Protein AF-A0A2M7Y399-F1 (afdb_monomer_lite)

pLDDT: mean 81.65, std 19.09, range [35.59, 97.75]

Secondary structure (DSSP, 8-state):
--------------------------PPPP--TTTTSSHHHHHHH-HHHHHHHHTSTTTSGGG-HHHHHHHHTB-TTS-B-S-SHHHHSTT---SHHHHHSHHHHHHHHHTT----HHHHHHHT-S-SS-HHHHHHEEEE--EEETTEEE--HHHHEEE-TTS-EE-SSTT-EE---------

Sequence (183 aa):
MESMFPIRRLRQAFACLLAFIGFTASAYDPAVPGSFDDPQFCGACHQRIYKEYSQSVMGTDLQNPVVYQFFTATNAKGEKDGMGYQGFFPGHAGDCAQCHVPKLAIKEHQAGREVDLGKAIKDKADFGISCTYCHTVQHVKVVKEGDRYKTGPLNTVTLDESGAIHGPREGVTSPGFEIKVNP

Radius of gyration: 29.66 Å; chains: 1; bounding box: 126×35×47 Å

Structure (mmCIF, N/CA/C/O backbone):
data_AF-A0A2M7Y399-F1
#
_entry.id   AF-A0A2M7Y399-F1
#
loop_
_atom_site.group_PDB
_atom_site.id
_atom_site.type_symbol
_atom_site.label_atom_id
_atom_site.label_alt_id
_atom_site.label_comp_id
_atom_site.label_asym_id
_atom_site.label_entity_id
_atom_site.label_seq_id
_atom_site.pdbx_PDB_ins_code
_atom_site.Cartn_x
_atom_site.Cartn_y
_atom_site.Cartn_z
_atom_site.occupancy
_atom_site.B_iso_or_equiv
_atom_site.auth_seq_id
_atom_site.auth_comp_id
_atom_site.auth_asym_id
_atom_site.auth_atom_id
_atom_site.pdbx_PDB_model_num
ATOM 1 N N . MET A 1 1 ? -103.414 10.488 9.878 1.00 36.69 1 MET A N 1
ATOM 2 C CA . MET A 1 1 ? -102.989 9.089 9.690 1.00 36.69 1 MET A CA 1
ATOM 3 C C . MET A 1 1 ? -101.480 9.102 9.856 1.00 36.69 1 MET A C 1
ATOM 5 O O . MET A 1 1 ? -100.800 9.645 9.001 1.00 36.69 1 MET A O 1
ATOM 9 N N . GLU A 1 2 ? -100.974 8.935 11.082 1.00 40.38 2 GLU A N 1
ATOM 10 C CA . GLU A 1 2 ? -100.665 7.607 11.661 1.00 40.38 2 GLU A CA 1
ATOM 11 C C . GLU A 1 2 ? -99.709 6.857 10.711 1.00 40.38 2 GLU A C 1
ATOM 13 O O . GLU A 1 2 ? -100.042 6.661 9.554 1.00 40.38 2 GLU A O 1
ATOM 18 N N . SER A 1 3 ? -98.492 6.455 11.070 1.00 43.09 3 SER A N 1
ATOM 19 C CA . SER A 1 3 ? -98.064 5.893 12.345 1.00 43.09 3 SER A CA 1
ATOM 20 C C . SER A 1 3 ? -96.553 5.590 12.328 1.00 43.09 3 SER A C 1
ATOM 22 O O . SER A 1 3 ? -96.021 5.192 11.298 1.00 43.09 3 SER A O 1
ATOM 24 N N . MET A 1 4 ? -95.952 5.619 13.523 1.00 43.94 4 MET A N 1
ATOM 25 C CA . MET A 1 4 ? -94.983 4.633 14.045 1.00 43.94 4 MET A CA 1
ATOM 26 C C . MET A 1 4 ? -93.522 4.611 13.543 1.00 43.94 4 MET A C 1
ATOM 28 O O . MET A 1 4 ? -93.183 4.092 12.486 1.00 43.94 4 MET A O 1
ATOM 32 N N . PHE A 1 5 ? -92.637 5.021 14.462 1.00 45.81 5 PHE A N 1
ATOM 33 C CA . PHE A 1 5 ? -91.289 4.466 14.668 1.00 45.81 5 PHE A CA 1
ATOM 34 C C . PHE A 1 5 ? -91.358 2.970 15.048 1.00 45.81 5 PHE A C 1
ATOM 36 O O . PHE A 1 5 ? -92.326 2.554 15.690 1.00 45.81 5 PHE A O 1
ATOM 43 N N . PRO A 1 6 ? -90.306 2.171 14.763 1.00 56.56 6 PRO A N 1
ATOM 44 C CA . PRO A 1 6 ? -89.447 1.773 15.883 1.00 56.56 6 PRO A CA 1
ATOM 45 C C . PRO A 1 6 ? -87.944 1.621 15.567 1.00 56.56 6 PRO A C 1
ATOM 47 O O . PRO A 1 6 ? -87.509 0.947 14.637 1.00 56.56 6 PRO A O 1
ATOM 50 N N . ILE A 1 7 ? -87.169 2.213 16.474 1.00 53.75 7 ILE A N 1
ATOM 51 C CA . ILE A 1 7 ? -85.923 1.756 17.108 1.00 53.75 7 ILE A CA 1
ATOM 52 C C . ILE A 1 7 ? -85.465 0.334 16.712 1.00 53.75 7 ILE A C 1
ATOM 54 O O . ILE A 1 7 ? -86.080 -0.662 17.100 1.00 53.75 7 ILE A O 1
ATOM 58 N N . ARG A 1 8 ? -84.284 0.220 16.085 1.00 51.09 8 ARG A N 1
ATOM 59 C CA . ARG A 1 8 ? -83.476 -1.010 16.104 1.00 51.09 8 ARG A CA 1
ATOM 60 C C . ARG A 1 8 ? -81.971 -0.727 16.203 1.00 51.09 8 ARG A C 1
ATOM 62 O O . ARG A 1 8 ? -81.350 -0.246 15.269 1.00 51.09 8 ARG A O 1
ATOM 69 N N . ARG A 1 9 ? -81.432 -1.225 17.321 1.00 53.84 9 ARG A N 1
ATOM 70 C CA . ARG A 1 9 ? -80.111 -1.857 17.499 1.00 53.84 9 ARG A CA 1
ATOM 71 C C . ARG A 1 9 ? -78.894 -0.961 17.741 1.00 53.84 9 ARG A C 1
ATOM 73 O O . ARG A 1 9 ? -78.020 -0.771 16.911 1.00 53.84 9 ARG A O 1
ATOM 80 N N . LEU A 1 10 ? -78.819 -0.589 19.017 1.00 51.69 10 LEU A N 1
ATOM 81 C CA . LEU A 1 10 ? -77.631 -0.640 19.868 1.00 51.69 10 LEU A CA 1
ATOM 82 C C . LEU A 1 10 ? -76.767 -1.904 19.635 1.00 51.69 10 LEU A C 1
ATOM 84 O O . LEU A 1 10 ? -77.319 -2.993 19.466 1.00 51.69 10 LEU A O 1
ATOM 88 N N . ARG A 1 11 ? -75.450 -1.737 19.841 1.00 48.56 11 ARG A N 1
ATOM 89 C CA . ARG A 1 11 ? -74.355 -2.729 19.974 1.00 48.56 11 ARG A CA 1
ATOM 90 C C . ARG A 1 11 ? -73.534 -3.005 18.713 1.00 48.56 11 ARG A C 1
ATOM 92 O O . ARG A 1 11 ? -73.848 -3.913 17.960 1.00 48.56 11 ARG A O 1
ATOM 99 N N . GLN A 1 12 ? -72.402 -2.310 18.616 1.00 57.72 12 GLN A N 1
ATOM 100 C CA . GLN A 1 12 ? -71.063 -2.881 18.387 1.00 57.72 12 GLN A CA 1
ATOM 101 C C . GLN A 1 12 ? -70.059 -1.740 18.619 1.00 57.72 12 GLN A C 1
ATOM 103 O O . GLN A 1 12 ? -69.999 -0.783 17.864 1.00 57.72 12 GLN A O 1
ATOM 108 N N . ALA A 1 13 ? -69.570 -1.611 19.849 1.00 50.25 13 ALA A N 1
ATOM 109 C CA . ALA A 1 13 ? -68.345 -2.255 20.326 1.00 50.25 13 ALA A CA 1
ATOM 110 C C . ALA A 1 13 ? -67.109 -1.435 19.927 1.00 50.25 13 ALA A C 1
ATOM 112 O O . ALA A 1 13 ? -66.575 -1.550 18.830 1.00 50.25 13 ALA A O 1
ATOM 113 N N . PHE A 1 14 ? -66.687 -0.610 20.888 1.00 50.28 14 PHE A N 1
ATOM 114 C CA . PHE A 1 14 ? -65.305 -0.201 21.103 1.00 50.28 14 PHE A CA 1
ATOM 115 C C . PHE A 1 14 ? -64.352 -1.360 20.781 1.00 50.28 14 PHE A C 1
ATOM 117 O O . PHE A 1 14 ? -64.369 -2.381 21.465 1.00 50.28 14 PHE A O 1
ATOM 124 N N . ALA A 1 15 ? -63.499 -1.178 19.781 1.00 51.69 15 ALA A N 1
ATOM 125 C CA . ALA A 1 15 ? -62.292 -1.968 19.623 1.00 51.69 15 ALA A CA 1
ATOM 126 C C . ALA A 1 15 ? -61.165 -1.018 19.222 1.00 51.69 15 ALA A C 1
ATOM 128 O O . ALA A 1 15 ? -60.983 -0.675 18.056 1.00 51.69 15 ALA A O 1
ATOM 129 N N . CYS A 1 16 ? -60.440 -0.570 20.248 1.00 48.72 16 CYS A N 1
ATOM 130 C CA . CYS A 1 16 ? -59.065 -0.121 20.137 1.00 48.72 16 CYS A CA 1
ATOM 131 C C . CYS A 1 16 ? -58.283 -1.115 19.274 1.00 48.72 16 CYS A C 1
ATOM 133 O O . CYS A 1 16 ? -58.004 -2.222 19.728 1.00 48.72 16 CYS A O 1
ATOM 135 N N . LEU A 1 17 ? -57.865 -0.705 18.083 1.00 49.16 17 LEU A N 1
ATOM 136 C CA . LEU A 1 17 ? -56.645 -1.239 17.499 1.00 49.16 17 LEU A CA 1
ATOM 137 C C . LEU A 1 17 ? -55.671 -0.076 17.356 1.00 49.16 17 LEU A C 1
ATOM 139 O O . LEU A 1 17 ? -55.592 0.604 16.337 1.00 49.16 17 LEU A O 1
ATOM 143 N N . LEU A 1 18 ? -54.948 0.156 18.451 1.00 53.19 18 LEU A N 1
ATOM 144 C CA . LEU A 1 18 ? -53.611 0.720 18.408 1.00 53.19 18 LEU A CA 1
ATOM 145 C C . LEU A 1 18 ? -52.790 -0.195 17.497 1.00 53.19 18 LEU A C 1
ATOM 147 O O . LEU A 1 18 ? -52.238 -1.199 17.944 1.00 53.19 18 LEU A O 1
ATOM 151 N N . ALA A 1 19 ? -52.739 0.130 16.208 1.00 52.47 19 ALA A N 1
ATOM 152 C CA . ALA A 1 19 ? -51.685 -0.348 15.337 1.00 52.47 19 ALA A CA 1
ATOM 153 C C . ALA A 1 19 ? -50.394 0.330 15.811 1.00 52.47 19 ALA A C 1
ATOM 155 O O . ALA A 1 19 ? -49.977 1.363 15.289 1.00 52.47 19 ALA A O 1
ATOM 156 N N . PHE A 1 20 ? -49.796 -0.231 16.865 1.00 53.94 20 PHE A N 1
ATOM 157 C CA . PHE A 1 20 ? -48.375 -0.092 17.120 1.00 53.94 20 PHE A CA 1
ATOM 158 C C . PHE A 1 20 ? -47.695 -0.590 15.849 1.00 53.94 20 PHE A C 1
ATOM 160 O O . PHE A 1 20 ? -47.582 -1.793 15.614 1.00 53.94 20 PHE A O 1
ATOM 167 N N . ILE A 1 21 ? -47.302 0.352 14.994 1.00 58.59 21 ILE A N 1
ATOM 168 C CA . ILE A 1 21 ? -46.264 0.127 14.004 1.00 58.59 21 ILE A CA 1
ATOM 169 C C . ILE A 1 21 ? -45.056 -0.263 14.847 1.00 58.59 21 ILE A C 1
ATOM 171 O O . ILE A 1 21 ? -44.376 0.585 15.424 1.00 58.59 21 ILE A O 1
ATOM 175 N N . GLY A 1 22 ? -44.873 -1.572 15.004 1.00 47.62 22 GLY A N 1
ATOM 176 C CA . GLY A 1 22 ? -43.638 -2.153 15.468 1.00 47.62 22 GLY A CA 1
ATOM 177 C C . GLY A 1 22 ? -42.587 -1.740 14.460 1.00 47.62 22 GLY A C 1
ATOM 178 O O . GLY A 1 22 ? -42.366 -2.425 13.467 1.00 47.62 22 GLY A O 1
ATOM 179 N N . PHE A 1 23 ? -41.965 -0.592 14.710 1.00 52.12 23 PHE A N 1
ATOM 180 C CA . PHE A 1 23 ? -40.614 -0.332 14.267 1.00 52.12 23 PHE A CA 1
ATOM 181 C C . PHE A 1 23 ? -39.792 -1.399 14.982 1.00 52.12 23 PHE A C 1
ATOM 183 O O . PHE A 1 23 ? -39.333 -1.214 16.109 1.00 52.12 23 PHE A O 1
ATOM 190 N N . THR A 1 24 ? -39.721 -2.588 14.386 1.00 55.22 24 THR A N 1
ATOM 191 C CA . THR A 1 24 ? -38.690 -3.546 14.730 1.00 55.22 24 THR A CA 1
ATOM 192 C C . THR A 1 24 ? -37.406 -2.772 14.519 1.00 55.22 24 THR A C 1
ATOM 194 O O . THR A 1 24 ? -37.058 -2.448 13.382 1.00 55.22 24 THR A O 1
ATOM 197 N N . ALA A 1 25 ? -36.767 -2.377 15.619 1.00 50.94 25 ALA A N 1
ATOM 198 C CA . ALA A 1 25 ? -35.372 -2.013 15.601 1.00 50.94 25 ALA A CA 1
ATOM 199 C C . ALA A 1 25 ? -34.681 -3.223 14.976 1.00 50.94 25 ALA A C 1
ATOM 201 O O . ALA A 1 25 ? -34.544 -4.260 15.624 1.00 50.94 25 ALA A O 1
ATOM 202 N N . SER A 1 26 ? -34.406 -3.136 13.671 1.00 49.62 26 SER A N 1
ATOM 203 C CA . SER A 1 26 ? -33.576 -4.106 12.982 1.00 49.62 26 SER A CA 1
ATOM 204 C C . SER A 1 26 ? -32.301 -4.131 13.795 1.00 49.62 26 SER A C 1
ATOM 206 O O . SER A 1 26 ? -31.628 -3.104 13.904 1.00 49.62 26 SER A O 1
ATOM 208 N N . ALA A 1 27 ? -32.065 -5.251 14.477 1.00 46.34 27 ALA A N 1
ATOM 209 C CA . ALA A 1 27 ? -30.837 -5.450 15.209 1.00 46.34 27 ALA A CA 1
ATOM 210 C C . ALA A 1 27 ? -29.708 -5.197 14.211 1.00 46.34 27 ALA A C 1
ATOM 212 O O . ALA A 1 27 ? -29.681 -5.756 13.118 1.00 46.34 27 ALA A O 1
ATOM 213 N N . TYR A 1 28 ? -28.905 -4.210 14.568 1.00 49.62 28 TYR A N 1
ATOM 214 C CA . TYR A 1 28 ? -27.845 -3.628 13.779 1.00 49.62 28 TYR A CA 1
ATOM 215 C C . TYR A 1 28 ? -26.802 -4.697 13.453 1.00 49.62 28 TYR A C 1
ATOM 217 O O . TYR A 1 28 ? -26.268 -5.321 14.372 1.00 49.62 28 TYR A O 1
ATOM 225 N N . ASP A 1 29 ? -26.511 -4.894 12.168 1.00 47.09 29 ASP A N 1
ATOM 226 C CA . ASP A 1 2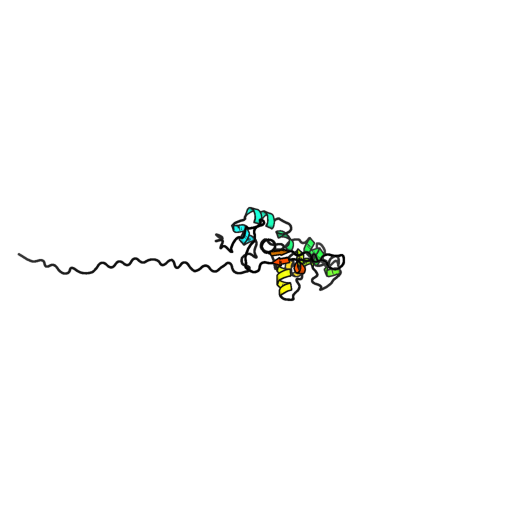9 ? -25.346 -5.675 11.775 1.00 47.09 29 ASP A CA 1
ATOM 227 C C . ASP A 1 29 ? -24.097 -4.815 12.030 1.00 47.09 29 ASP A C 1
ATOM 229 O O . ASP A 1 29 ? -24.029 -3.677 11.554 1.00 47.09 29 ASP A O 1
ATOM 233 N N . PRO A 1 30 ? -23.116 -5.301 12.811 1.00 52.19 30 PRO A N 1
ATOM 234 C CA . PRO A 1 30 ? -21.870 -4.577 13.012 1.00 52.19 30 PRO A CA 1
ATOM 235 C C . PRO A 1 30 ? -21.191 -4.312 11.665 1.00 52.19 30 PRO A C 1
ATOM 237 O O . PRO A 1 30 ? -21.329 -5.095 10.724 1.00 52.19 30 PRO A O 1
ATOM 240 N N . ALA A 1 31 ? -20.431 -3.215 11.590 1.00 54.72 31 ALA A N 1
ATOM 241 C CA . ALA A 1 31 ? -19.586 -2.917 10.440 1.00 54.72 31 ALA A CA 1
ATOM 242 C C . ALA A 1 31 ? -18.771 -4.168 10.069 1.00 54.72 31 ALA A C 1
ATOM 244 O O . ALA A 1 31 ? -17.983 -4.671 10.871 1.00 54.72 31 ALA A O 1
ATOM 245 N N . VAL A 1 32 ? -19.025 -4.711 8.879 1.00 58.72 32 VAL A N 1
ATOM 246 C CA . VAL A 1 32 ? -18.375 -5.936 8.410 1.00 58.72 32 VAL A CA 1
ATOM 247 C C . VAL A 1 32 ? -16.884 -5.640 8.221 1.00 58.72 32 VAL A C 1
ATOM 249 O O . VAL A 1 32 ? -16.562 -4.607 7.629 1.00 58.72 32 VAL A O 1
ATOM 252 N N . PRO A 1 33 ? -15.955 -6.505 8.672 1.00 59.69 33 PRO A N 1
ATOM 253 C CA . PRO A 1 33 ? -14.531 -6.328 8.403 1.00 59.69 33 PRO A CA 1
ATOM 254 C C . PRO A 1 33 ? -14.278 -6.006 6.923 1.00 59.69 33 PRO A C 1
ATOM 256 O O . PRO A 1 33 ? -14.724 -6.732 6.036 1.00 59.69 33 PRO A O 1
ATOM 259 N N . GLY A 1 34 ? -13.597 -4.889 6.661 1.00 64.00 34 GLY A N 1
ATOM 260 C CA . GLY A 1 34 ? -13.364 -4.373 5.305 1.00 64.00 34 GLY A CA 1
ATOM 261 C C . GLY A 1 34 ? -14.291 -3.234 4.863 1.00 64.00 34 GLY A C 1
ATOM 262 O O . GLY A 1 34 ? -14.001 -2.568 3.873 1.00 64.00 34 GLY A O 1
ATOM 263 N N . SER A 1 35 ? -15.355 -2.919 5.609 1.00 70.44 35 SER A N 1
ATOM 264 C CA . SER A 1 35 ? -16.266 -1.799 5.299 1.00 70.44 35 SER A CA 1
ATOM 265 C C . SER A 1 35 ? -15.589 -0.422 5.285 1.00 70.44 35 SER A C 1
ATOM 267 O O . SER A 1 35 ? -16.146 0.534 4.757 1.00 70.44 35 SER A O 1
ATOM 269 N N . PHE A 1 36 ? -14.392 -0.321 5.864 1.00 84.38 36 PHE A N 1
ATOM 270 C CA . PHE A 1 36 ? -13.596 0.902 5.945 1.00 84.38 36 PHE A CA 1
ATOM 271 C C . PHE A 1 36 ? -12.395 0.907 4.998 1.00 84.38 36 PHE A C 1
ATOM 273 O O . PHE A 1 36 ? -11.540 1.773 5.154 1.00 84.38 36 PHE A O 1
ATOM 280 N N . ASP A 1 37 ? -12.271 -0.063 4.084 1.00 86.31 37 ASP A N 1
ATOM 281 C CA . ASP A 1 37 ? -11.109 -0.170 3.187 1.00 86.31 37 ASP A CA 1
ATOM 282 C C . ASP A 1 37 ? -11.029 1.009 2.221 1.00 86.31 37 ASP A C 1
ATOM 284 O O . ASP A 1 37 ? -9.936 1.512 1.973 1.00 86.31 37 ASP A O 1
ATOM 288 N N . ASP A 1 38 ? -12.183 1.482 1.743 1.00 91.88 38 ASP A N 1
ATOM 289 C CA . ASP A 1 38 ? -12.283 2.693 0.935 1.00 91.88 38 ASP A CA 1
ATOM 290 C C . ASP A 1 38 ? -12.210 3.950 1.829 1.00 91.88 38 ASP A C 1
ATOM 292 O O . ASP A 1 38 ? -13.124 4.204 2.628 1.00 91.88 38 ASP A O 1
ATOM 296 N N . PRO A 1 39 ? -11.173 4.795 1.680 1.00 93.56 39 PRO A N 1
ATOM 297 C CA . PRO A 1 39 ? -11.039 6.041 2.430 1.00 93.56 39 PRO A CA 1
ATOM 298 C C . PRO A 1 39 ? -12.202 7.023 2.220 1.00 93.56 39 PRO A C 1
ATOM 300 O O . PRO A 1 39 ? -12.423 7.896 3.067 1.00 93.56 39 PRO A O 1
ATOM 303 N N . GLN A 1 40 ? -12.966 6.904 1.127 1.00 92.50 40 GLN A N 1
ATOM 304 C CA . GLN A 1 40 ? -14.159 7.716 0.883 1.00 92.50 40 GLN A CA 1
ATOM 305 C C . GLN A 1 40 ? -15.219 7.509 1.972 1.00 92.50 40 GLN A C 1
ATOM 307 O O . GLN A 1 40 ? -15.909 8.466 2.332 1.00 92.50 40 GLN A O 1
ATOM 312 N N . PHE A 1 41 ? -15.298 6.311 2.564 1.00 90.88 41 PHE A N 1
ATOM 313 C CA . PHE A 1 41 ? -16.183 6.053 3.702 1.00 90.88 41 PHE A CA 1
ATOM 314 C C . PHE A 1 41 ? -15.835 6.967 4.884 1.00 90.88 41 PHE A C 1
ATOM 316 O O . PHE A 1 41 ? -16.703 7.625 5.457 1.00 90.88 41 PHE A O 1
ATOM 323 N N . CYS A 1 42 ? -14.543 7.092 5.204 1.00 89.81 42 CYS A N 1
ATOM 324 C CA . CYS A 1 42 ? -14.062 8.026 6.222 1.00 89.81 42 CYS A CA 1
ATOM 325 C C . CYS A 1 42 ? -14.345 9.482 5.819 1.00 89.81 42 CYS A C 1
ATOM 327 O O . CYS A 1 42 ? -14.698 10.306 6.666 1.00 89.81 42 CYS A O 1
ATOM 329 N N . GLY A 1 43 ? -14.222 9.798 4.527 1.00 91.12 43 GLY A N 1
ATOM 330 C CA . GLY A 1 43 ? -14.461 11.125 3.961 1.00 91.12 43 GLY A CA 1
ATOM 331 C C . GLY A 1 43 ? -15.887 11.649 4.116 1.00 91.12 43 GLY A C 1
ATOM 332 O O . GLY A 1 43 ? -16.058 12.867 4.173 1.00 91.12 43 GLY A O 1
ATOM 333 N N . ALA A 1 44 ? -16.886 10.778 4.274 1.00 89.50 44 ALA A N 1
ATOM 334 C CA . ALA A 1 44 ? -18.270 11.190 4.512 1.00 89.50 44 ALA A CA 1
ATOM 335 C C . ALA A 1 44 ? -18.412 12.057 5.782 1.00 89.50 44 ALA A C 1
ATOM 337 O O . ALA A 1 44 ? -19.113 13.072 5.762 1.00 89.50 44 ALA A O 1
ATOM 338 N N . CYS A 1 45 ? -17.682 11.713 6.850 1.00 87.31 45 CYS A N 1
ATOM 339 C CA . CYS A 1 45 ? -17.663 12.470 8.109 1.00 87.31 45 CYS A CA 1
ATOM 340 C C . CYS A 1 45 ? -16.378 13.295 8.307 1.00 87.31 45 CYS A C 1
ATOM 342 O O . CYS A 1 45 ? -16.414 14.369 8.906 1.00 87.31 45 CYS A O 1
ATOM 344 N N . HIS A 1 46 ? -15.237 12.837 7.789 1.00 90.69 46 HIS A N 1
ATOM 345 C CA . HIS A 1 46 ? -13.921 13.461 7.971 1.00 90.69 46 HIS A CA 1
ATOM 346 C C . HIS A 1 46 ? -13.425 14.154 6.698 1.00 90.69 46 HIS A C 1
ATOM 348 O O . HIS A 1 46 ? -12.282 13.980 6.277 1.00 90.69 46 HIS A O 1
ATOM 354 N N . GLN A 1 47 ? -14.280 14.981 6.097 1.00 94.12 47 GLN A N 1
ATOM 355 C CA . GLN A 1 47 ? -14.072 15.590 4.776 1.00 94.12 47 GLN A CA 1
ATOM 356 C C . GLN A 1 47 ? -12.721 16.301 4.623 1.00 94.12 47 GLN A C 1
ATOM 358 O O . GLN A 1 47 ? -12.046 16.138 3.609 1.00 94.12 47 GLN A O 1
ATOM 363 N N . ARG A 1 48 ? -12.296 17.072 5.637 1.00 95.62 48 ARG A N 1
ATOM 364 C CA . ARG A 1 48 ? -11.010 17.786 5.589 1.00 95.62 48 ARG A CA 1
ATOM 365 C C . ARG A 1 48 ? -9.824 16.819 5.543 1.00 95.62 48 ARG A C 1
ATOM 367 O O . ARG A 1 48 ? -8.966 16.968 4.683 1.00 95.62 48 ARG A O 1
ATOM 374 N N . ILE A 1 49 ? -9.812 15.826 6.435 1.00 95.00 49 ILE A N 1
ATOM 375 C CA . ILE A 1 49 ? -8.731 14.833 6.533 1.00 95.00 49 ILE A CA 1
ATOM 376 C C . ILE A 1 49 ? -8.684 13.987 5.262 1.00 95.00 49 ILE A C 1
ATOM 378 O O . ILE A 1 49 ? -7.615 13.793 4.696 1.00 95.00 49 ILE A O 1
ATOM 382 N N . TYR A 1 50 ? -9.840 13.535 4.771 1.00 95.88 50 TYR A N 1
ATOM 383 C CA . TYR A 1 50 ? -9.917 12.787 3.520 1.00 95.88 50 TYR A CA 1
ATOM 384 C C . TYR A 1 50 ? -9.393 13.603 2.337 1.00 95.88 50 TYR A C 1
ATOM 386 O O . TYR A 1 50 ? -8.607 13.090 1.546 1.00 95.88 50 TYR A O 1
ATOM 394 N N . LYS A 1 51 ? -9.752 14.890 2.244 1.00 96.75 51 LYS A N 1
ATOM 395 C CA . LYS A 1 51 ? -9.223 15.779 1.205 1.00 96.75 51 LYS A CA 1
ATOM 396 C C . LYS A 1 51 ? -7.696 15.872 1.273 1.00 96.75 51 LYS A C 1
ATOM 398 O O . LYS A 1 51 ? -7.045 15.672 0.254 1.00 96.75 51 LYS A O 1
ATOM 403 N N . GLU A 1 52 ? -7.134 16.121 2.455 1.00 97.44 52 GLU A N 1
ATOM 404 C CA . GLU A 1 52 ? -5.680 16.176 2.671 1.00 97.44 52 GLU A CA 1
ATOM 405 C C . GLU A 1 52 ? -4.999 14.851 2.282 1.00 97.44 52 GLU A C 1
ATOM 407 O O . GLU A 1 52 ? -4.030 14.851 1.525 1.00 97.44 52 GLU A O 1
ATOM 412 N N . TYR A 1 53 ? -5.545 13.715 2.723 1.00 96.75 53 TYR A N 1
ATOM 413 C CA . TYR A 1 53 ? -5.058 12.382 2.369 1.00 96.75 53 TYR A CA 1
ATOM 414 C C . TYR A 1 53 ? -5.104 12.128 0.854 1.00 96.75 53 TYR A C 1
ATOM 416 O O . TYR A 1 53 ? -4.086 11.744 0.277 1.00 96.75 53 TYR A O 1
ATOM 424 N N . SER A 1 54 ? -6.237 12.404 0.200 1.00 96.50 54 SER A N 1
ATOM 425 C CA . SER A 1 54 ? -6.454 12.158 -1.237 1.00 96.50 54 SER A CA 1
ATOM 426 C C . SER A 1 54 ? -5.522 12.964 -2.149 1.00 96.50 54 SER A C 1
ATOM 428 O O . SER A 1 54 ? -5.350 12.626 -3.315 1.00 96.50 54 SER A O 1
ATOM 430 N N . GLN A 1 55 ? -4.918 14.030 -1.619 1.00 96.50 55 GLN A N 1
ATOM 431 C CA . GLN A 1 55 ? -3.956 14.887 -2.315 1.00 96.50 55 GLN A CA 1
ATOM 432 C C . GLN A 1 55 ? -2.506 14.629 -1.875 1.00 96.50 55 GLN A C 1
ATOM 434 O O . GLN A 1 55 ? -1.577 15.214 -2.429 1.00 96.50 55 GLN A O 1
ATOM 439 N N . SER A 1 56 ? -2.300 13.779 -0.867 1.00 96.69 56 SER A N 1
ATOM 440 C CA . SER A 1 56 ? -0.982 13.442 -0.332 1.00 96.69 56 SER A CA 1
ATOM 441 C C . SER A 1 56 ? -0.310 12.328 -1.132 1.00 96.69 56 SER A C 1
ATOM 443 O O . SER A 1 56 ? -0.961 11.580 -1.862 1.00 96.69 56 SER A O 1
ATOM 445 N N . VAL A 1 57 ? 0.995 12.145 -0.918 1.00 95.62 57 VAL A N 1
ATOM 446 C CA . VAL A 1 57 ? 1.744 11.007 -1.479 1.00 95.62 57 VAL A CA 1
ATOM 447 C C . VAL A 1 57 ? 1.207 9.652 -1.009 1.00 95.62 57 VAL A C 1
ATOM 449 O O . VAL A 1 57 ? 1.301 8.687 -1.749 1.00 95.62 57 VAL A O 1
ATOM 452 N N . MET A 1 58 ? 0.597 9.579 0.180 1.00 94.94 58 MET A N 1
ATOM 453 C CA . MET A 1 58 ? 0.030 8.339 0.726 1.00 94.94 58 MET A CA 1
ATOM 454 C C . MET A 1 58 ? -1.228 7.899 -0.025 1.00 94.94 58 MET A C 1
ATOM 456 O O . MET A 1 58 ? -1.390 6.717 -0.318 1.00 94.94 58 MET A O 1
ATOM 460 N N . GLY A 1 59 ? -2.113 8.852 -0.334 1.00 94.31 59 GLY A N 1
ATOM 461 C CA . GLY A 1 59 ? -3.371 8.587 -1.037 1.00 94.31 59 GLY A CA 1
ATOM 462 C C . GLY A 1 59 ? -3.242 8.547 -2.556 1.00 94.31 59 GLY A C 1
ATOM 463 O O . GLY A 1 59 ? -4.120 8.005 -3.217 1.00 94.31 59 GLY A O 1
ATOM 464 N N . THR A 1 60 ? -2.152 9.092 -3.104 1.00 94.06 60 THR A N 1
ATOM 465 C CA . THR A 1 60 ? -1.882 9.109 -4.553 1.00 94.06 60 THR A CA 1
ATOM 466 C C . THR A 1 60 ? -0.841 8.084 -5.002 1.00 94.06 60 THR A C 1
ATOM 468 O O . THR A 1 60 ? -0.440 8.065 -6.167 1.00 94.06 60 THR A O 1
ATOM 471 N N . ASP A 1 61 ? -0.385 7.228 -4.087 1.00 91.19 61 ASP A N 1
ATOM 472 C CA . ASP A 1 61 ? 0.751 6.337 -4.305 1.00 91.19 61 ASP A CA 1
ATOM 473 C C . ASP A 1 61 ? 0.547 5.397 -5.505 1.00 91.19 61 ASP A C 1
ATOM 475 O O . ASP A 1 61 ? 1.385 5.312 -6.404 1.00 91.19 61 ASP A O 1
ATOM 479 N N . LEU A 1 62 ? -0.641 4.794 -5.596 1.00 93.12 62 LEU A N 1
ATOM 480 C CA . LEU A 1 62 ? -1.019 3.910 -6.701 1.00 93.12 62 LEU A CA 1
ATOM 481 C C . LEU A 1 62 ? -1.313 4.638 -8.017 1.00 93.12 62 LEU A C 1
ATOM 483 O O . LEU A 1 62 ? -1.568 3.999 -9.035 1.00 93.12 62 LEU A O 1
ATOM 487 N N . GLN A 1 63 ? -1.298 5.967 -8.027 1.00 93.62 63 GLN A N 1
ATOM 488 C CA . GLN A 1 63 ? -1.419 6.776 -9.239 1.00 93.62 63 GLN A CA 1
ATOM 489 C C . GLN A 1 63 ? -0.094 7.445 -9.608 1.00 93.62 63 GLN A C 1
ATOM 491 O O . GLN A 1 63 ? -0.045 8.182 -10.593 1.00 93.62 63 GLN A O 1
ATOM 496 N N . ASN A 1 64 ? 0.984 7.188 -8.859 1.00 92.69 64 ASN A N 1
ATOM 497 C CA . ASN A 1 64 ? 2.280 7.788 -9.112 1.00 92.69 64 ASN A CA 1
ATOM 498 C C . ASN A 1 64 ? 3.030 7.031 -10.230 1.00 92.69 64 ASN A C 1
ATOM 500 O O . ASN A 1 64 ? 3.538 5.926 -10.001 1.00 92.69 64 ASN A O 1
ATOM 504 N N . PRO A 1 65 ? 3.173 7.616 -11.437 1.00 93.62 65 PRO A N 1
ATOM 505 C CA . PRO A 1 65 ? 3.844 6.944 -12.546 1.00 93.62 65 PRO A CA 1
ATOM 506 C C . PRO A 1 65 ? 5.328 6.696 -12.263 1.00 93.62 65 PRO A C 1
ATOM 508 O O . PRO A 1 65 ? 5.891 5.754 -12.809 1.00 93.62 65 PRO A O 1
ATOM 511 N N . VAL A 1 66 ? 5.959 7.496 -11.398 1.00 94.50 66 VAL A N 1
ATOM 512 C CA . VAL A 1 66 ? 7.365 7.315 -11.023 1.00 94.50 66 VAL A CA 1
ATOM 513 C C . VAL A 1 66 ? 7.530 6.030 -10.216 1.00 94.50 66 VAL A C 1
ATOM 515 O O . VAL A 1 66 ? 8.400 5.228 -10.535 1.00 94.50 66 VAL A O 1
ATOM 518 N N . VAL A 1 67 ? 6.657 5.769 -9.237 1.00 95.06 67 VAL A N 1
ATOM 519 C CA . VAL A 1 67 ? 6.689 4.515 -8.459 1.00 95.06 67 VAL A CA 1
ATOM 520 C C . VAL A 1 67 ? 6.518 3.312 -9.386 1.00 95.06 67 VAL A C 1
ATOM 522 O O . VAL A 1 67 ? 7.300 2.362 -9.323 1.00 95.06 67 VAL A O 1
ATOM 525 N N . TYR A 1 68 ? 5.555 3.380 -10.310 1.00 95.81 68 TYR A N 1
ATOM 526 C CA . TYR A 1 68 ? 5.346 2.321 -11.295 1.00 95.81 68 TYR A CA 1
ATOM 527 C C . TYR A 1 68 ? 6.576 2.094 -12.186 1.00 95.81 68 TYR A C 1
ATOM 529 O O . TYR A 1 68 ? 6.970 0.948 -12.399 1.00 95.81 68 TYR A O 1
ATOM 537 N N . GLN A 1 69 ? 7.201 3.163 -12.685 1.00 96.25 69 GLN A N 1
ATOM 538 C CA . GLN A 1 69 ? 8.403 3.095 -13.522 1.00 96.25 69 GLN A CA 1
ATOM 539 C C . GLN A 1 69 ? 9.574 2.454 -12.777 1.00 96.25 69 GLN A C 1
ATOM 541 O O . GLN A 1 69 ? 10.158 1.488 -13.268 1.00 96.25 69 GLN A O 1
ATOM 546 N N . PHE A 1 70 ? 9.856 2.928 -11.561 1.00 96.62 70 PHE A N 1
ATOM 547 C CA . PHE A 1 70 ? 10.929 2.395 -10.723 1.00 96.62 70 PHE A CA 1
ATOM 548 C C . PHE A 1 70 ? 10.695 0.939 -10.331 1.00 96.62 70 PHE A C 1
ATOM 550 O O . PHE A 1 70 ? 11.654 0.174 -10.278 1.00 96.62 70 PHE A O 1
ATOM 557 N N . PHE A 1 71 ? 9.453 0.522 -10.078 1.00 97.50 71 PHE A N 1
ATOM 558 C CA . PHE A 1 71 ? 9.168 -0.885 -9.809 1.00 97.50 71 PHE A CA 1
ATOM 559 C C . PHE A 1 71 ? 9.303 -1.725 -11.083 1.00 97.50 71 PHE A C 1
ATOM 561 O O . PHE A 1 71 ? 10.073 -2.680 -11.124 1.00 97.50 71 PHE A O 1
ATOM 568 N N . THR A 1 72 ? 8.587 -1.358 -12.147 1.00 97.06 72 THR A N 1
ATOM 569 C CA . THR A 1 72 ? 8.462 -2.181 -13.358 1.00 97.06 72 THR A CA 1
ATOM 570 C C . THR A 1 72 ? 9.636 -2.069 -14.330 1.00 97.06 72 THR A C 1
ATOM 572 O O . THR A 1 72 ? 9.638 -2.797 -15.327 1.00 97.06 72 THR A O 1
ATOM 575 N N . ALA A 1 73 ? 10.632 -1.224 -14.048 1.00 97.31 73 ALA A N 1
ATOM 576 C CA . ALA A 1 73 ? 11.768 -0.941 -14.928 1.00 97.31 73 ALA A CA 1
ATOM 577 C C . ALA A 1 73 ? 11.319 -0.490 -16.326 1.00 97.31 73 ALA A C 1
ATOM 579 O O . ALA A 1 73 ? 11.673 -1.091 -17.349 1.00 97.31 73 ALA A O 1
ATOM 580 N N . THR A 1 74 ? 10.443 0.516 -16.341 1.00 96.69 74 THR A N 1
ATOM 581 C CA . THR A 1 74 ? 9.958 1.162 -17.563 1.00 96.69 74 THR A CA 1
ATOM 582 C C . THR A 1 74 ? 10.287 2.645 -17.561 1.00 96.69 74 THR A C 1
ATOM 584 O O . THR A 1 74 ? 10.210 3.285 -16.517 1.00 96.69 74 THR A O 1
ATOM 587 N N . ASN A 1 75 ? 10.509 3.216 -18.740 1.00 95.06 75 ASN A N 1
ATOM 588 C CA . ASN A 1 75 ? 10.708 4.649 -18.921 1.00 95.06 75 ASN A CA 1
ATOM 589 C C . ASN A 1 75 ? 9.379 5.440 -18.916 1.00 95.06 75 ASN A C 1
ATOM 591 O O . ASN A 1 75 ? 8.283 4.885 -18.801 1.00 95.06 75 ASN A O 1
ATOM 595 N N . ALA A 1 76 ? 9.463 6.760 -19.123 1.00 93.62 76 ALA A N 1
ATOM 596 C CA . ALA A 1 76 ? 8.302 7.657 -19.191 1.00 93.62 76 ALA A CA 1
ATOM 597 C C . ALA A 1 76 ? 7.297 7.345 -20.320 1.00 93.62 76 ALA A C 1
ATOM 599 O O . ALA A 1 76 ? 6.161 7.813 -20.269 1.00 93.62 76 ALA A O 1
ATOM 600 N N . LYS A 1 77 ? 7.690 6.556 -21.327 1.00 94.44 77 LYS A N 1
ATOM 601 C CA . LYS A 1 77 ? 6.815 6.075 -22.408 1.00 94.44 77 LYS A CA 1
ATOM 602 C C . LYS A 1 77 ? 6.173 4.717 -22.091 1.00 94.44 77 LYS A C 1
ATOM 604 O O . LYS A 1 77 ? 5.383 4.225 -22.890 1.00 94.44 77 LYS A O 1
ATOM 609 N N . GLY A 1 78 ? 6.505 4.109 -20.950 1.00 91.88 78 GLY A N 1
ATOM 610 C CA . GLY A 1 78 ? 6.065 2.764 -20.569 1.00 91.88 78 GLY A CA 1
ATOM 611 C C . GLY A 1 78 ? 6.855 1.635 -21.239 1.00 91.88 78 GLY A C 1
ATOM 612 O O . GLY A 1 78 ? 6.464 0.473 -21.136 1.00 91.88 78 GLY A O 1
ATOM 613 N N . GLU A 1 79 ? 7.959 1.946 -21.918 1.00 95.56 79 GLU A N 1
ATOM 614 C CA . GLU A 1 79 ? 8.831 0.952 -22.550 1.00 95.56 79 GLU A CA 1
ATOM 615 C C . GLU A 1 79 ? 9.828 0.419 -21.520 1.00 95.56 79 GLU A C 1
ATOM 617 O O . GLU A 1 79 ? 10.309 1.176 -20.678 1.00 95.56 79 GLU A O 1
ATOM 622 N N . LYS A 1 80 ? 10.174 -0.869 -21.590 1.00 95.06 80 LYS A N 1
ATOM 623 C CA . LYS A 1 80 ? 11.206 -1.448 -20.721 1.00 95.06 80 LYS A CA 1
ATOM 624 C C . LYS A 1 80 ? 12.557 -0.803 -21.022 1.00 95.06 80 LYS A C 1
ATOM 626 O O . LYS A 1 80 ? 13.022 -0.866 -22.156 1.00 95.06 80 LYS A O 1
ATOM 631 N N . ASP A 1 81 ? 13.190 -0.234 -20.006 1.00 94.12 81 ASP A N 1
ATOM 632 C CA . ASP A 1 81 ? 14.539 0.340 -20.092 1.00 94.12 81 ASP A CA 1
ATOM 633 C C . ASP A 1 81 ? 15.546 -0.384 -19.184 1.00 94.12 81 ASP A C 1
ATOM 635 O O . ASP A 1 81 ? 16.738 -0.091 -19.220 1.00 94.12 81 ASP A O 1
ATOM 639 N N . GLY A 1 82 ? 15.072 -1.349 -18.386 1.00 90.88 82 GLY A N 1
ATOM 640 C CA . GLY A 1 82 ? 15.888 -2.097 -17.430 1.00 90.88 82 GLY A CA 1
ATOM 641 C C . GLY A 1 82 ? 16.257 -1.297 -16.178 1.00 90.88 82 GLY A C 1
ATOM 642 O O . GLY A 1 82 ? 16.861 -1.853 -15.263 1.00 90.88 82 GLY A O 1
ATOM 643 N N . MET A 1 83 ? 15.856 -0.027 -16.092 1.00 91.19 83 MET A N 1
ATOM 644 C CA . MET A 1 83 ? 16.176 0.869 -14.988 1.00 91.19 83 MET A CA 1
ATOM 645 C C . MET A 1 83 ? 15.040 0.841 -13.965 1.00 91.19 83 MET A C 1
ATOM 647 O O . MET A 1 83 ? 14.116 1.646 -13.984 1.00 91.19 83 MET A O 1
ATOM 651 N N . GLY A 1 84 ? 15.101 -0.136 -13.064 1.00 95.12 84 GLY A N 1
ATOM 652 C CA . GLY A 1 84 ? 14.124 -0.316 -11.993 1.00 95.12 84 GLY A CA 1
ATOM 653 C C . GLY A 1 84 ? 14.219 -1.702 -11.367 1.00 95.12 84 GLY A C 1
ATOM 654 O O . GLY A 1 84 ? 14.983 -2.547 -11.832 1.00 95.12 84 GLY A O 1
ATOM 655 N N . TYR A 1 85 ? 13.434 -1.955 -10.324 1.00 97.75 85 TYR A N 1
ATOM 656 C CA . TYR A 1 85 ? 13.498 -3.190 -9.544 1.00 97.75 85 TYR A CA 1
ATOM 657 C C . TYR A 1 85 ? 13.359 -4.442 -10.424 1.00 97.75 85 TYR A C 1
ATOM 659 O O . TYR A 1 85 ? 14.246 -5.289 -10.413 1.00 97.75 85 TYR A O 1
ATOM 667 N N . GLN A 1 86 ? 12.327 -4.515 -11.271 1.00 97.38 86 GLN A N 1
ATOM 668 C CA . GLN A 1 86 ? 12.110 -5.647 -12.185 1.00 97.38 86 GLN A CA 1
ATOM 669 C C . GLN A 1 86 ? 13.198 -5.808 -13.261 1.00 97.38 86 GLN A C 1
ATOM 671 O O . GLN A 1 86 ? 13.297 -6.869 -13.869 1.00 97.38 86 GLN A O 1
ATOM 676 N N . GLY A 1 87 ? 14.000 -4.775 -13.529 1.00 96.81 87 GLY A N 1
ATOM 677 C CA . GLY A 1 87 ? 15.129 -4.861 -14.457 1.00 96.81 87 GLY A CA 1
ATOM 678 C C . GLY A 1 87 ? 16.306 -5.622 -13.849 1.00 96.81 87 GLY A C 1
ATOM 679 O O . GLY A 1 87 ? 16.947 -6.415 -14.533 1.00 96.81 87 GLY A O 1
ATOM 680 N N . PHE A 1 88 ? 16.543 -5.428 -12.548 1.00 96.56 88 PHE A N 1
ATOM 681 C CA . PHE A 1 88 ? 17.585 -6.129 -11.792 1.00 96.56 88 PHE A CA 1
ATOM 682 C C . PHE A 1 88 ? 17.106 -7.466 -11.202 1.00 96.56 88 PHE A C 1
ATOM 684 O O . PHE A 1 88 ? 17.902 -8.392 -11.066 1.00 96.56 88 PHE A O 1
ATOM 691 N N . PHE A 1 89 ? 15.816 -7.575 -10.873 1.00 97.06 89 PHE A N 1
ATOM 692 C CA . PHE A 1 89 ? 15.196 -8.725 -10.205 1.00 97.06 89 PHE A CA 1
ATOM 693 C C . PHE A 1 89 ? 13.919 -9.170 -10.940 1.00 97.06 89 PHE A C 1
ATOM 695 O O . PHE A 1 89 ? 12.811 -9.033 -10.413 1.00 97.06 89 PHE A O 1
ATOM 702 N N . PRO A 1 90 ? 14.039 -9.686 -12.174 1.00 95.69 90 PRO A N 1
ATOM 703 C CA . PRO A 1 90 ? 12.882 -10.012 -13.000 1.00 95.69 90 PRO A CA 1
ATOM 704 C C . PRO A 1 90 ? 12.023 -11.114 -12.370 1.00 95.69 90 PRO A C 1
ATOM 706 O O . PRO A 1 90 ? 12.518 -12.189 -12.040 1.00 95.69 90 PRO A O 1
ATOM 709 N N . GLY A 1 91 ? 10.720 -10.858 -12.243 1.00 94.44 91 GLY A N 1
ATOM 710 C CA . GLY A 1 91 ? 9.733 -11.829 -11.756 1.00 94.44 91 GLY A CA 1
ATOM 711 C C . GLY A 1 91 ? 9.659 -11.978 -10.234 1.00 94.44 91 GLY A C 1
ATOM 712 O O . GLY A 1 91 ? 8.847 -12.762 -9.749 1.00 94.44 91 GLY A O 1
ATOM 713 N N . HIS A 1 92 ? 10.463 -11.232 -9.476 1.00 96.69 92 HIS A N 1
ATOM 714 C CA . HIS A 1 92 ? 10.377 -11.195 -8.016 1.00 96.69 92 HIS A CA 1
ATOM 715 C C . HIS A 1 92 ? 9.399 -10.106 -7.576 1.00 96.69 92 HIS A C 1
ATOM 717 O O . HIS A 1 92 ? 9.433 -9.016 -8.127 1.00 96.69 92 HIS A O 1
ATOM 723 N N . ALA A 1 93 ? 8.541 -10.343 -6.583 1.00 95.81 93 ALA A N 1
ATOM 724 C CA . ALA A 1 93 ? 7.618 -9.303 -6.109 1.00 95.81 93 ALA A CA 1
ATOM 725 C C . ALA A 1 93 ? 8.338 -8.182 -5.332 1.00 95.81 93 ALA A C 1
ATOM 727 O O . ALA A 1 93 ? 7.894 -7.033 -5.329 1.00 95.81 93 ALA A O 1
ATOM 728 N N . GLY A 1 94 ? 9.469 -8.517 -4.703 1.00 94.25 94 GLY A N 1
ATOM 729 C CA . GLY A 1 94 ? 10.213 -7.613 -3.834 1.00 94.25 94 GLY A CA 1
ATOM 730 C C . GLY A 1 94 ? 9.451 -7.248 -2.564 1.00 94.25 94 GLY A C 1
ATOM 731 O O . GLY A 1 94 ? 8.485 -7.900 -2.172 1.00 94.25 94 GLY A O 1
ATOM 732 N N . ASP A 1 95 ? 9.902 -6.192 -1.899 1.00 95.31 95 ASP A N 1
ATOM 733 C CA . ASP A 1 95 ? 9.303 -5.668 -0.670 1.00 95.31 95 ASP A CA 1
ATOM 734 C C . ASP A 1 95 ? 8.613 -4.312 -0.871 1.00 95.31 95 ASP A C 1
ATOM 736 O O . ASP A 1 95 ? 8.057 -3.756 0.074 1.00 95.31 95 ASP A O 1
ATOM 740 N N . CYS A 1 96 ? 8.569 -3.796 -2.103 1.00 96.00 96 CYS A N 1
ATOM 741 C CA . CYS A 1 96 ? 8.021 -2.474 -2.409 1.00 96.00 96 CYS A CA 1
ATOM 742 C C . CYS A 1 96 ? 6.551 -2.358 -1.975 1.00 96.00 96 CYS A C 1
ATOM 744 O O . CYS A 1 96 ? 6.141 -1.369 -1.366 1.00 96.00 96 CYS A O 1
ATOM 746 N N . ALA A 1 97 ? 5.762 -3.410 -2.213 1.00 96.88 97 ALA A N 1
ATOM 747 C CA . ALA A 1 97 ? 4.362 -3.463 -1.809 1.00 96.88 97 ALA A CA 1
ATOM 748 C C . ALA A 1 97 ? 4.163 -3.342 -0.290 1.00 96.88 97 ALA A C 1
ATOM 750 O O . ALA A 1 97 ? 3.128 -2.842 0.142 1.00 96.88 97 ALA A O 1
ATOM 751 N N . GLN A 1 98 ? 5.154 -3.723 0.525 1.00 96.38 98 GLN A N 1
ATOM 752 C CA . GLN A 1 98 ? 5.050 -3.618 1.980 1.00 96.38 98 GLN A CA 1
ATOM 753 C C . GLN A 1 98 ? 4.926 -2.166 2.448 1.00 96.38 98 GLN A C 1
ATOM 755 O O . GLN A 1 98 ? 4.354 -1.938 3.502 1.00 96.38 98 GLN A O 1
ATOM 760 N N . CYS A 1 99 ? 5.425 -1.189 1.688 1.00 95.00 99 CYS A N 1
ATOM 761 C CA . CYS A 1 99 ? 5.318 0.231 2.036 1.00 95.00 99 CYS A CA 1
ATOM 762 C C . CYS A 1 99 ? 4.273 0.970 1.195 1.00 95.00 99 CYS A C 1
ATOM 764 O O . CYS A 1 99 ? 3.662 1.914 1.684 1.00 95.00 99 CYS A O 1
ATOM 766 N N . HIS A 1 100 ? 4.078 0.544 -0.051 1.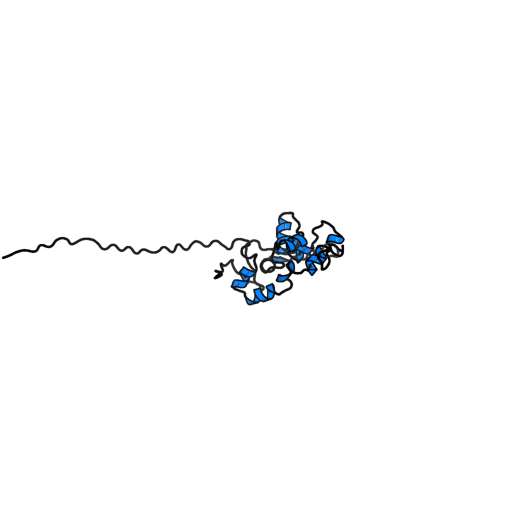00 96.44 100 HIS A N 1
ATOM 767 C CA . HIS A 1 100 ? 3.221 1.221 -1.025 1.00 96.44 100 HIS A CA 1
ATOM 768 C C . HIS A 1 100 ? 1.751 0.761 -0.955 1.00 96.44 100 HIS A C 1
ATOM 770 O O . HIS A 1 100 ? 0.829 1.547 -1.148 1.00 96.44 100 HIS A O 1
ATOM 776 N N . VAL A 1 101 ? 1.510 -0.502 -0.586 1.00 96.31 101 VAL A N 1
ATOM 777 C CA . VAL A 1 101 ? 0.172 -1.075 -0.332 1.00 96.31 101 VAL A CA 1
ATOM 778 C C . VAL A 1 101 ? 0.208 -1.956 0.920 1.00 96.31 101 VAL A C 1
ATOM 780 O O . VAL A 1 101 ? -0.031 -3.165 0.863 1.00 96.31 101 VAL A O 1
ATOM 783 N N . PRO A 1 102 ? 0.577 -1.382 2.079 1.00 96.19 102 PRO A N 1
ATOM 784 C CA . PRO A 1 102 ? 0.973 -2.150 3.256 1.00 96.19 102 PRO A CA 1
ATOM 785 C C . PRO A 1 102 ? -0.135 -3.073 3.770 1.00 96.19 102 PRO A C 1
ATOM 787 O O . PRO A 1 102 ? 0.140 -4.193 4.197 1.00 96.19 102 PRO A O 1
ATOM 790 N N . LYS A 1 103 ? -1.397 -2.636 3.700 1.00 94.50 103 LYS A N 1
ATOM 791 C CA . LYS A 1 103 ? -2.534 -3.448 4.132 1.00 94.50 103 LYS A CA 1
ATOM 792 C C . LYS A 1 103 ? -2.741 -4.657 3.221 1.00 94.50 103 LYS A C 1
ATOM 794 O O . LYS A 1 103 ? -2.850 -5.772 3.735 1.00 94.50 103 LYS A O 1
ATOM 799 N N . LEU A 1 104 ? -2.752 -4.459 1.899 1.00 95.06 104 LEU A N 1
ATOM 800 C CA . LEU A 1 104 ? -2.796 -5.565 0.940 1.00 95.06 104 LEU A CA 1
ATOM 801 C C . LEU A 1 104 ? -1.609 -6.517 1.141 1.00 95.06 104 LEU A C 1
ATOM 803 O O . LEU A 1 104 ? -1.810 -7.726 1.198 1.00 95.06 104 LEU A O 1
ATOM 807 N N . ALA A 1 105 ? -0.395 -5.991 1.321 1.00 96.81 105 ALA A N 1
ATOM 808 C CA . ALA A 1 105 ? 0.801 -6.801 1.548 1.00 96.81 105 ALA A CA 1
ATOM 809 C C . ALA A 1 105 ? 0.697 -7.668 2.812 1.00 96.81 105 ALA A C 1
ATOM 811 O O . ALA A 1 105 ? 1.000 -8.858 2.753 1.00 96.81 105 ALA A O 1
ATOM 812 N N . ILE A 1 106 ? 0.236 -7.107 3.936 1.00 95.31 106 ILE A N 1
ATOM 813 C CA . ILE A 1 106 ? 0.030 -7.858 5.186 1.00 95.31 106 ILE A CA 1
ATOM 814 C C . ILE A 1 106 ? -1.018 -8.958 4.989 1.00 95.31 106 ILE A C 1
ATOM 816 O O . ILE A 1 106 ? -0.754 -10.115 5.320 1.00 95.31 106 ILE A O 1
ATOM 820 N N . LYS A 1 107 ? -2.172 -8.625 4.401 1.00 93.19 107 LYS A N 1
ATOM 821 C CA . LYS A 1 107 ? -3.268 -9.575 4.156 1.00 93.19 107 LYS A CA 1
ATOM 822 C C . LYS A 1 107 ? -2.838 -10.740 3.262 1.00 93.19 107 LYS A C 1
ATOM 824 O O . LYS A 1 107 ? -3.123 -11.899 3.553 1.00 93.19 107 LYS A O 1
ATOM 829 N N . GLU A 1 108 ? -2.155 -10.445 2.161 1.00 95.75 108 GLU A N 1
ATOM 830 C CA . GLU A 1 108 ? -1.690 -11.467 1.222 1.00 95.75 108 GLU A CA 1
ATOM 831 C C . GLU A 1 108 ? -0.577 -12.324 1.839 1.00 95.75 108 GLU A C 1
ATOM 833 O O . GLU A 1 108 ? -0.592 -13.547 1.679 1.00 95.75 108 GLU A O 1
ATOM 838 N N . HIS A 1 109 ? 0.312 -11.723 2.637 1.00 95.50 109 HIS A N 1
ATOM 839 C CA . HIS A 1 109 ? 1.352 -12.446 3.367 1.00 95.50 109 HIS A CA 1
ATOM 840 C C . HIS A 1 109 ? 0.775 -13.441 4.381 1.00 95.50 109 HIS A C 1
ATOM 842 O O . HIS A 1 109 ? 1.226 -14.586 4.434 1.00 95.50 109 HIS A O 1
ATOM 848 N N . GLN A 1 110 ? -0.262 -13.056 5.133 1.00 92.31 110 GLN A N 1
ATOM 849 C CA . GLN A 1 110 ? -0.989 -13.969 6.029 1.00 92.31 110 GLN A CA 1
ATOM 850 C C . GLN A 1 110 ? -1.584 -15.169 5.274 1.00 92.31 110 GLN A C 1
ATOM 852 O O . GLN A 1 110 ? -1.706 -16.259 5.830 1.00 92.31 110 GLN A O 1
ATOM 857 N N . ALA A 1 111 ? -1.911 -14.991 3.993 1.00 94.62 111 ALA A N 1
ATOM 858 C CA . ALA A 1 111 ? -2.397 -16.045 3.113 1.00 94.62 111 ALA A CA 1
ATOM 859 C C . ALA A 1 111 ? -1.278 -16.775 2.336 1.00 94.62 111 ALA A C 1
ATOM 861 O O . ALA A 1 111 ? -1.573 -17.535 1.410 1.00 94.62 111 ALA A O 1
ATOM 862 N N . GLY A 1 112 ? -0.008 -16.550 2.693 1.00 95.88 112 GLY A N 1
ATOM 863 C CA . GLY A 1 112 ? 1.160 -17.192 2.086 1.00 95.88 112 GLY A CA 1
ATOM 864 C C . GLY A 1 112 ? 1.511 -16.683 0.686 1.00 95.88 112 GLY A C 1
ATOM 865 O O . GLY A 1 112 ? 2.151 -17.408 -0.074 1.00 95.88 112 GLY A O 1
ATOM 866 N N . ARG A 1 113 ? 1.071 -15.474 0.318 1.00 96.12 113 ARG A N 1
ATOM 867 C CA . ARG A 1 113 ? 1.296 -14.866 -1.001 1.00 96.12 113 ARG A CA 1
ATOM 868 C C . ARG A 1 113 ? 2.112 -13.581 -0.894 1.00 96.12 113 ARG A C 1
ATOM 870 O O . ARG A 1 113 ? 2.118 -12.907 0.132 1.00 96.12 113 ARG A O 1
ATOM 877 N N . GLU A 1 114 ? 2.794 -13.241 -1.980 1.00 96.00 114 GLU A N 1
ATOM 878 C CA . GLU A 1 114 ? 3.479 -11.958 -2.146 1.00 96.00 114 GLU A CA 1
ATOM 879 C C . GLU A 1 114 ? 2.659 -11.029 -3.045 1.00 96.00 114 GLU A C 1
ATOM 881 O O . GLU A 1 114 ? 1.846 -11.482 -3.855 1.00 96.00 114 GLU A O 1
ATOM 886 N N . VAL A 1 115 ? 2.891 -9.721 -2.923 1.00 97.25 115 VAL A N 1
ATOM 887 C CA . VAL A 1 115 ? 2.203 -8.700 -3.719 1.00 97.25 115 VAL A CA 1
ATOM 888 C C . VAL A 1 115 ? 3.173 -8.089 -4.716 1.00 97.25 115 VAL A C 1
ATOM 890 O O . VAL A 1 115 ? 4.105 -7.385 -4.336 1.00 97.25 115 VAL A O 1
ATOM 893 N N . ASP A 1 116 ? 2.913 -8.310 -6.002 1.00 97.44 116 ASP A N 1
ATOM 894 C CA . ASP A 1 116 ? 3.557 -7.555 -7.074 1.00 97.44 116 ASP A CA 1
ATOM 895 C C . ASP A 1 116 ? 2.980 -6.131 -7.105 1.00 97.44 116 ASP A C 1
ATOM 897 O O . ASP A 1 116 ? 1.798 -5.924 -7.405 1.00 97.44 116 ASP A O 1
ATOM 901 N N . LEU A 1 117 ? 3.815 -5.139 -6.784 1.00 97.44 117 LEU A N 1
ATOM 902 C CA . LEU A 1 117 ? 3.384 -3.742 -6.715 1.00 97.44 117 LEU A CA 1
ATOM 903 C C . LEU A 1 117 ? 2.932 -3.205 -8.083 1.00 97.44 117 LEU A C 1
ATOM 905 O O . LEU A 1 117 ? 1.973 -2.443 -8.162 1.00 97.44 117 LEU A O 1
ATOM 909 N N . GLY A 1 118 ? 3.580 -3.613 -9.172 1.00 96.31 118 GLY A N 1
ATOM 910 C CA . GLY A 1 118 ? 3.235 -3.182 -10.527 1.00 96.31 118 GLY A CA 1
ATOM 911 C C . GLY A 1 118 ? 1.833 -3.636 -10.926 1.00 96.31 118 GLY A C 1
ATOM 912 O O . GLY A 1 118 ? 1.061 -2.853 -11.486 1.00 96.31 118 GLY A O 1
ATOM 913 N N . LYS A 1 119 ? 1.473 -4.874 -10.578 1.00 96.38 119 LYS A N 1
ATOM 914 C CA . LYS A 1 119 ? 0.121 -5.412 -10.729 1.00 96.38 119 LYS A CA 1
ATOM 915 C C . LYS A 1 119 ? -0.866 -4.682 -9.822 1.00 96.38 119 LYS A C 1
ATOM 917 O O . LYS A 1 119 ? -1.913 -4.273 -10.313 1.00 96.38 119 LYS A O 1
ATOM 922 N N . ALA A 1 120 ? -0.529 -4.462 -8.550 1.00 96.38 120 ALA A N 1
ATOM 923 C CA . ALA A 1 120 ? -1.396 -3.738 -7.618 1.00 96.38 120 ALA A CA 1
ATOM 924 C C . ALA A 1 120 ? -1.714 -2.308 -8.098 1.00 96.38 120 ALA A C 1
ATOM 926 O O . ALA A 1 120 ? -2.871 -1.893 -8.049 1.00 96.38 120 ALA A O 1
ATOM 927 N N . ILE A 1 121 ? -0.719 -1.590 -8.635 1.00 95.69 121 ILE A N 1
ATOM 928 C CA . ILE A 1 121 ? -0.881 -0.269 -9.265 1.00 95.69 121 ILE A CA 1
ATOM 929 C C . ILE A 1 121 ? -1.784 -0.351 -10.494 1.00 95.69 121 ILE A C 1
ATOM 931 O O . ILE A 1 121 ? -2.765 0.387 -10.595 1.00 95.69 121 ILE A O 1
ATOM 935 N N . LYS A 1 122 ? -1.477 -1.254 -11.430 1.00 94.38 122 LYS A N 1
ATOM 936 C CA . LYS A 1 122 ? -2.220 -1.377 -12.690 1.00 94.38 122 LYS A CA 1
ATOM 937 C C . LYS A 1 122 ? -3.688 -1.739 -12.464 1.00 94.38 122 LYS A C 1
ATOM 939 O O . LYS A 1 122 ? -4.563 -1.171 -13.115 1.00 94.38 122 LYS A O 1
ATOM 944 N N . ASP A 1 123 ? -3.937 -2.661 -11.542 1.00 95.06 123 ASP A N 1
ATOM 945 C CA . ASP A 1 123 ? -5.270 -3.179 -11.246 1.00 95.06 123 ASP A CA 1
ATOM 946 C C . ASP A 1 123 ? -6.017 -2.308 -10.222 1.00 95.06 123 ASP A C 1
ATOM 948 O O . ASP A 1 123 ? -7.193 -2.555 -9.967 1.00 95.06 123 ASP A O 1
ATOM 952 N N . LYS A 1 124 ? -5.358 -1.285 -9.648 1.00 92.06 124 LYS A N 1
ATOM 953 C CA . LYS A 1 124 ? -5.875 -0.464 -8.539 1.00 92.06 124 LYS A CA 1
ATOM 954 C C . LYS A 1 124 ? -6.410 -1.337 -7.399 1.00 92.06 124 LYS A C 1
ATOM 956 O O . LYS A 1 124 ? -7.530 -1.161 -6.932 1.00 92.06 124 LYS A O 1
ATOM 961 N N . ALA A 1 125 ? -5.604 -2.314 -6.992 1.00 92.56 125 ALA A N 1
ATOM 962 C CA . ALA A 1 125 ? -6.013 -3.376 -6.075 1.00 92.56 125 ALA A CA 1
ATOM 963 C C . ALA A 1 125 ? -6.146 -2.934 -4.601 1.00 92.56 125 ALA A C 1
ATOM 965 O O . ALA A 1 125 ? -6.561 -3.737 -3.769 1.00 92.56 125 ALA A O 1
ATOM 966 N N . ASP A 1 126 ? -5.770 -1.694 -4.274 1.00 93.19 126 ASP A N 1
ATOM 967 C CA . ASP A 1 126 ? -5.838 -1.095 -2.935 1.00 93.19 126 ASP A CA 1
ATOM 968 C C . ASP A 1 126 ? -5.980 0.441 -3.070 1.00 93.19 126 ASP A C 1
ATOM 970 O O . ASP A 1 126 ? -6.097 0.975 -4.178 1.00 93.19 126 ASP A O 1
ATOM 974 N N . PHE A 1 127 ? -5.926 1.161 -1.952 1.00 94.06 127 PHE A N 1
ATOM 975 C CA . PHE A 1 127 ? -5.962 2.620 -1.846 1.00 94.06 127 PHE A CA 1
ATOM 976 C C . PHE A 1 127 ? -4.617 3.197 -1.356 1.00 94.06 127 PHE A C 1
ATOM 978 O O . PHE A 1 127 ? -4.561 4.261 -0.742 1.00 94.06 127 PHE A O 1
ATOM 985 N N . GLY A 1 128 ? -3.510 2.491 -1.601 1.00 93.50 128 GLY A N 1
ATOM 986 C CA . GLY A 1 128 ? -2.176 2.896 -1.152 1.00 93.50 128 GLY A CA 1
ATOM 987 C C . GLY A 1 128 ? -2.013 2.778 0.367 1.00 93.50 128 GLY A C 1
ATOM 988 O O . GLY A 1 128 ? -2.408 1.785 0.980 1.00 93.50 128 GLY A O 1
ATOM 989 N N . ILE A 1 129 ? -1.460 3.812 1.003 1.00 96.00 129 ILE A N 1
ATOM 990 C CA . ILE A 1 129 ? -1.306 3.876 2.465 1.00 96.00 129 ILE A CA 1
ATOM 991 C C . ILE A 1 129 ? -2.598 4.463 3.054 1.00 96.00 129 ILE A C 1
ATOM 993 O O . ILE A 1 129 ? -2.678 5.650 3.368 1.00 96.00 129 ILE A O 1
ATOM 997 N N . SER A 1 130 ? -3.645 3.640 3.115 1.00 94.56 130 SER A N 1
ATOM 998 C CA . SER A 1 130 ? -5.017 4.071 3.414 1.00 94.56 130 SER A CA 1
ATOM 999 C C . SER A 1 130 ? -5.253 4.469 4.877 1.00 94.56 130 SER A C 1
ATOM 1001 O O . SER A 1 130 ? -4.486 4.123 5.781 1.00 94.56 130 SER A O 1
ATOM 1003 N N . CYS A 1 131 ? -6.377 5.155 5.129 1.00 94.00 131 CYS A N 1
ATOM 1004 C CA . CYS A 1 131 ? -6.845 5.463 6.484 1.00 94.00 131 CYS A CA 1
ATOM 1005 C C . CYS A 1 131 ? -6.911 4.196 7.345 1.00 94.00 131 CYS A C 1
ATOM 1007 O O . CYS A 1 131 ? -6.430 4.181 8.476 1.00 94.00 131 CYS A O 1
ATOM 1009 N N . THR A 1 132 ? -7.466 3.118 6.790 1.00 92.62 132 THR A N 1
ATOM 1010 C CA . THR A 1 132 ? -7.632 1.845 7.489 1.00 92.62 132 THR A CA 1
ATOM 1011 C C . THR A 1 132 ? -6.301 1.251 7.889 1.00 92.62 132 THR A C 1
ATOM 1013 O O . THR A 1 132 ? -6.209 0.740 8.994 1.00 92.62 132 THR A O 1
ATOM 1016 N N . TYR A 1 133 ? -5.269 1.315 7.042 1.00 94.31 133 TYR A N 1
ATOM 1017 C CA . TYR A 1 133 ? -3.957 0.795 7.414 1.00 94.31 133 TYR A CA 1
ATOM 1018 C C . TYR A 1 133 ? -3.449 1.471 8.691 1.00 94.31 133 TYR A C 1
ATOM 1020 O O . TYR A 1 133 ? -3.258 0.798 9.700 1.00 94.31 133 TYR A O 1
ATOM 1028 N N . CYS A 1 134 ? -3.318 2.801 8.684 1.00 93.75 134 CYS A N 1
ATOM 1029 C CA . CYS A 1 134 ? -2.779 3.530 9.833 1.00 93.75 134 CYS A CA 1
ATOM 1030 C C . CYS A 1 134 ? -3.657 3.397 11.082 1.00 93.75 134 CYS A C 1
ATOM 1032 O O . CYS A 1 134 ? -3.135 3.261 12.186 1.00 93.75 134 CYS A O 1
ATOM 1034 N N . HIS A 1 135 ? -4.980 3.412 10.915 1.00 92.94 135 HIS A N 1
ATOM 1035 C CA . HIS A 1 135 ? -5.928 3.368 12.028 1.00 92.94 135 HIS A CA 1
ATOM 1036 C C . HIS A 1 135 ? -6.295 1.952 12.493 1.00 92.94 135 HIS A C 1
ATOM 1038 O O . HIS A 1 135 ? -7.077 1.810 13.428 1.00 92.94 135 HIS A O 1
ATOM 1044 N N . THR A 1 136 ? -5.722 0.911 11.887 1.00 92.06 136 THR A N 1
ATOM 1045 C CA . THR A 1 136 ? -5.798 -0.464 12.405 1.00 92.06 136 THR A CA 1
ATOM 1046 C C . THR A 1 136 ? -4.462 -0.958 12.936 1.00 92.06 136 THR A C 1
ATOM 1048 O O . THR A 1 136 ? -4.415 -2.060 13.457 1.00 92.06 136 THR A O 1
ATOM 1051 N N . VAL A 1 137 ? -3.372 -0.183 12.890 1.00 92.25 137 VAL A N 1
ATOM 1052 C CA . VAL A 1 137 ? -2.124 -0.593 13.554 1.00 92.25 137 VAL A CA 1
ATOM 1053 C C . VAL A 1 137 ? -2.359 -0.729 15.061 1.00 92.25 137 VAL A C 1
ATOM 1055 O O . VAL A 1 137 ? -2.579 0.261 15.755 1.00 92.25 137 VAL A O 1
ATOM 1058 N N . GLN A 1 138 ? -2.277 -1.957 15.570 1.00 90.12 138 GLN A N 1
ATOM 1059 C CA . GLN A 1 138 ? -2.454 -2.270 16.989 1.00 90.12 138 GLN A CA 1
ATOM 1060 C C . GLN A 1 138 ? -1.112 -2.304 17.722 1.00 90.12 138 GLN A C 1
ATOM 1062 O O . GLN A 1 138 ? -0.965 -1.776 18.824 1.00 90.12 138 GLN A O 1
ATOM 1067 N N . HIS A 1 139 ? -0.113 -2.923 17.093 1.00 90.19 139 HIS A N 1
ATOM 1068 C CA . HIS A 1 139 ? 1.216 -3.081 17.663 1.00 90.19 139 HIS A CA 1
ATOM 1069 C C . HIS A 1 139 ? 2.288 -2.819 16.614 1.00 90.19 139 HIS A C 1
ATOM 1071 O O . HIS A 1 139 ? 2.198 -3.297 15.484 1.00 90.19 139 HIS A O 1
ATOM 1077 N N . VAL A 1 140 ? 3.336 -2.108 17.031 1.00 91.00 140 VAL A N 1
ATOM 1078 C CA . VAL A 1 140 ? 4.584 -1.974 16.281 1.00 91.00 140 VAL A CA 1
ATOM 1079 C C . VAL A 1 140 ? 5.710 -2.514 17.151 1.00 91.00 140 VAL A C 1
ATOM 1081 O O . VAL A 1 140 ? 5.906 -2.049 18.274 1.00 91.00 140 VAL A O 1
ATOM 1084 N N . LYS A 1 141 ? 6.456 -3.496 16.648 1.00 91.31 141 LYS A N 1
ATOM 1085 C CA . LYS A 1 141 ? 7.625 -4.061 17.328 1.00 91.31 141 LYS A CA 1
ATOM 1086 C C . LYS A 1 141 ? 8.899 -3.772 16.550 1.00 91.31 141 LYS A C 1
ATOM 1088 O O . LYS A 1 141 ? 8.957 -3.916 15.333 1.00 91.31 141 LYS A O 1
ATOM 1093 N N . VAL A 1 142 ? 9.948 -3.423 17.281 1.00 88.12 142 VAL A N 1
ATOM 1094 C CA . VAL A 1 142 ? 11.292 -3.256 16.730 1.00 88.12 142 VAL A CA 1
ATOM 1095 C C . VAL A 1 142 ? 12.022 -4.588 16.865 1.00 88.12 142 VAL A C 1
ATOM 1097 O O . VAL A 1 142 ? 12.285 -5.045 17.975 1.00 88.12 142 VAL A O 1
ATOM 1100 N N . VAL A 1 143 ? 12.333 -5.230 15.739 1.00 88.12 143 VAL A N 1
ATOM 1101 C CA . VAL A 1 143 ? 13.025 -6.528 15.722 1.00 88.12 143 VAL A CA 1
ATOM 1102 C C . VAL A 1 143 ? 14.468 -6.315 15.289 1.00 88.12 143 VAL A C 1
ATOM 1104 O O . VAL A 1 143 ? 14.712 -5.882 14.165 1.00 88.12 143 VAL A O 1
ATOM 1107 N N . LYS A 1 144 ? 15.422 -6.622 16.171 1.00 90.75 144 LYS A N 1
ATOM 1108 C CA . LYS A 1 144 ? 16.856 -6.594 15.861 1.00 90.75 144 LYS A CA 1
ATOM 1109 C C . LYS A 1 144 ? 17.312 -7.967 15.358 1.00 90.75 144 LYS A C 1
ATOM 1111 O O . LYS A 1 144 ? 17.017 -8.978 15.989 1.00 90.75 144 LYS A O 1
ATOM 1116 N N . GLU A 1 145 ? 18.043 -7.993 14.251 1.00 87.31 145 GLU A N 1
ATOM 1117 C CA . GLU A 1 145 ? 18.642 -9.185 13.647 1.00 87.31 145 GLU A CA 1
ATOM 1118 C C . GLU A 1 145 ? 20.116 -8.896 13.332 1.00 87.31 145 GLU A C 1
ATOM 1120 O O . GLU A 1 145 ? 20.446 -8.127 12.426 1.00 87.31 145 GLU A O 1
ATOM 1125 N N . GLY A 1 146 ? 21.017 -9.463 14.141 1.00 90.38 146 GLY A N 1
ATOM 1126 C CA . GLY A 1 146 ? 22.433 -9.090 14.123 1.00 90.38 146 GLY A CA 1
ATOM 1127 C C . GLY A 1 146 ? 22.613 -7.597 14.415 1.00 90.38 146 GLY A C 1
ATOM 1128 O O . GLY A 1 146 ? 22.103 -7.093 15.415 1.00 90.38 146 GLY A O 1
ATOM 1129 N N . ASP A 1 147 ? 23.294 -6.886 13.515 1.00 92.81 147 ASP A N 1
ATOM 1130 C CA . ASP A 1 147 ? 23.532 -5.437 13.609 1.00 92.81 147 ASP A CA 1
ATOM 1131 C C . ASP A 1 147 ? 22.465 -4.584 12.902 1.00 92.81 147 ASP A C 1
ATOM 1133 O O . ASP A 1 147 ? 22.609 -3.364 12.798 1.00 92.81 147 ASP A O 1
ATOM 1137 N N . ARG A 1 148 ? 21.387 -5.198 12.398 1.00 87.62 148 ARG A N 1
ATOM 1138 C CA . ARG A 1 148 ? 20.317 -4.509 11.660 1.00 87.62 148 ARG A CA 1
ATOM 1139 C C . ARG A 1 148 ? 18.969 -4.639 12.361 1.00 87.62 148 ARG A C 1
ATOM 1141 O O . ARG A 1 148 ? 18.768 -5.506 13.205 1.00 87.62 148 ARG A O 1
ATOM 1148 N N . TYR A 1 149 ? 18.036 -3.767 11.996 1.00 87.50 149 TYR A N 1
ATOM 1149 C CA . TYR A 1 149 ? 16.635 -3.869 12.396 1.00 87.50 149 TYR A CA 1
ATOM 1150 C C . TYR A 1 149 ? 15.795 -4.302 11.201 1.00 87.50 149 TYR A C 1
ATOM 1152 O O . TYR A 1 149 ? 16.002 -3.801 10.094 1.00 87.50 149 TYR A O 1
ATOM 1160 N N . LYS A 1 150 ? 14.826 -5.194 11.417 1.00 87.31 150 LYS A N 1
ATOM 1161 C CA . LYS A 1 150 ? 13.773 -5.428 10.427 1.00 87.31 150 LYS A CA 1
ATOM 1162 C C . LYS A 1 150 ? 12.892 -4.188 10.379 1.00 87.31 150 LYS A C 1
ATOM 1164 O O . LYS A 1 150 ? 12.385 -3.755 11.411 1.00 87.31 150 LYS A O 1
ATOM 1169 N N . THR A 1 151 ? 12.727 -3.627 9.190 1.00 81.81 151 THR A N 1
ATOM 1170 C CA . THR A 1 151 ? 11.927 -2.415 8.956 1.00 81.81 151 THR A CA 1
ATOM 1171 C C . THR A 1 151 ? 10.625 -2.702 8.212 1.00 81.81 151 THR A C 1
ATOM 1173 O O . THR A 1 151 ? 9.709 -1.890 8.274 1.00 81.81 151 THR A O 1
ATOM 1176 N N . GLY A 1 152 ? 10.518 -3.859 7.549 1.00 88.19 152 GLY A N 1
ATOM 1177 C CA . GLY A 1 152 ? 9.337 -4.240 6.776 1.00 88.19 152 GLY A CA 1
ATOM 1178 C C . GLY A 1 152 ? 8.112 -4.522 7.661 1.00 88.19 152 GLY A C 1
ATOM 1179 O O . GLY A 1 152 ? 8.226 -5.331 8.593 1.00 88.19 152 GLY A O 1
ATOM 1180 N N . PRO A 1 153 ? 6.940 -3.921 7.372 1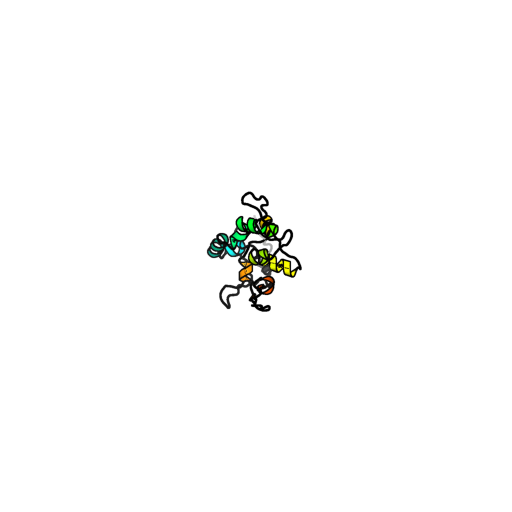.00 92.81 153 PRO A N 1
ATOM 1181 C CA . PRO A 1 153 ? 5.744 -4.027 8.208 1.00 92.81 153 PRO A CA 1
ATOM 1182 C C . PRO A 1 153 ? 5.214 -5.451 8.362 1.00 92.81 153 PRO A C 1
ATOM 1184 O O . PRO A 1 153 ? 4.640 -5.753 9.401 1.00 92.81 153 PRO A O 1
ATOM 1187 N N . LEU A 1 154 ? 5.499 -6.363 7.425 1.00 93.00 154 LEU A N 1
ATOM 1188 C CA . LEU A 1 154 ? 5.119 -7.779 7.555 1.00 93.00 154 LEU A CA 1
ATOM 1189 C C . LEU A 1 154 ? 5.653 -8.433 8.839 1.00 93.00 154 LEU A C 1
ATOM 1191 O O . LEU A 1 154 ? 5.051 -9.359 9.369 1.00 93.00 154 LEU A O 1
ATOM 1195 N N . ASN A 1 155 ? 6.800 -7.961 9.337 1.00 88.00 155 ASN A N 1
ATOM 1196 C CA . ASN A 1 155 ? 7.452 -8.522 10.518 1.00 88.00 155 ASN A CA 1
ATOM 1197 C C . ASN A 1 155 ? 7.331 -7.635 11.755 1.00 88.00 155 ASN A C 1
ATOM 1199 O O . ASN A 1 155 ? 7.709 -8.077 12.841 1.00 88.00 155 ASN A O 1
ATOM 1203 N N . THR A 1 156 ? 6.885 -6.389 11.609 1.00 91.81 156 THR A N 1
ATOM 1204 C CA . THR A 1 156 ? 6.950 -5.374 12.668 1.00 91.81 156 THR A CA 1
ATOM 1205 C C . THR A 1 156 ? 5.595 -4.794 13.031 1.00 91.81 156 THR A C 1
ATOM 1207 O O . THR A 1 156 ? 5.480 -4.256 14.127 1.00 91.81 156 THR A O 1
ATOM 1210 N N . VAL A 1 157 ? 4.579 -4.929 12.180 1.00 93.44 157 VAL A N 1
ATOM 1211 C CA . VAL A 1 157 ? 3.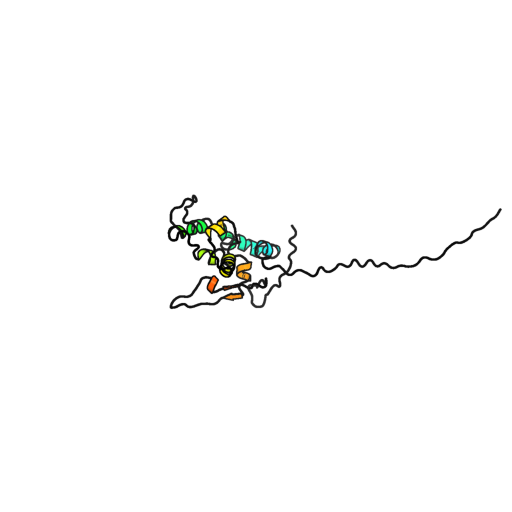249 -4.351 12.377 1.00 93.44 157 VAL A CA 1
ATOM 1212 C C . VAL A 1 157 ? 2.215 -5.463 12.530 1.00 93.44 157 VAL A C 1
ATOM 1214 O O . VAL A 1 157 ? 2.166 -6.389 11.724 1.00 93.44 157 VAL A O 1
ATOM 1217 N N . THR A 1 158 ? 1.365 -5.344 13.546 1.00 91.88 158 THR A N 1
ATOM 1218 C CA . THR A 1 158 ? 0.138 -6.140 13.683 1.00 91.88 158 THR A CA 1
ATOM 1219 C C . THR A 1 158 ? -1.059 -5.219 13.499 1.00 91.88 158 THR A C 1
ATOM 1221 O O . THR A 1 158 ? -1.121 -4.165 14.141 1.00 91.88 158 THR A O 1
ATOM 1224 N N . LEU A 1 159 ? -1.996 -5.615 12.636 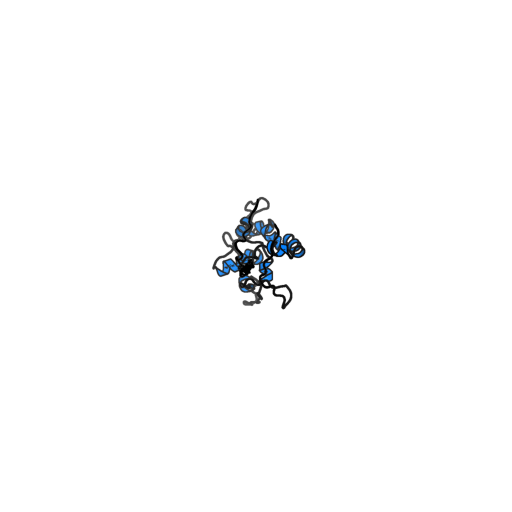1.00 91.44 159 LEU A N 1
ATOM 1225 C CA . LEU A 1 159 ? -3.254 -4.901 12.433 1.00 91.44 159 LEU A CA 1
ATOM 1226 C C . LEU A 1 159 ? -4.354 -5.469 13.339 1.00 91.44 159 LEU A C 1
ATOM 1228 O O . LEU A 1 159 ? -4.377 -6.661 13.633 1.00 91.44 159 LEU A O 1
ATOM 1232 N N . ASP A 1 160 ? -5.263 -4.605 13.766 1.00 89.06 160 ASP A N 1
ATOM 1233 C CA . ASP A 1 160 ? -6.493 -4.948 14.457 1.00 89.06 160 ASP A CA 1
ATOM 1234 C C . ASP A 1 160 ? -7.518 -5.470 13.441 1.00 89.06 160 ASP A C 1
ATOM 1236 O O . ASP A 1 160 ? -8.009 -4.735 12.581 1.00 89.06 160 ASP A O 1
ATOM 1240 N N . GLU A 1 161 ? -7.835 -6.758 13.540 1.00 84.19 161 GLU A N 1
ATOM 1241 C CA . GLU A 1 161 ? -8.768 -7.444 12.643 1.00 84.19 161 GLU A CA 1
ATOM 1242 C C . GLU A 1 161 ? -10.223 -7.404 13.144 1.00 84.19 161 GLU A C 1
ATOM 1244 O O . GLU A 1 161 ? -11.123 -7.889 12.459 1.00 84.19 161 GLU A O 1
ATOM 1249 N N . SER A 1 162 ? -10.492 -6.796 14.307 1.00 82.44 162 SER A N 1
ATOM 1250 C CA . SER A 1 162 ? -11.852 -6.686 14.863 1.00 82.44 162 SER A CA 1
ATOM 1251 C C . SER A 1 162 ? -12.759 -5.721 14.091 1.00 82.44 162 SER A C 1
ATOM 1253 O O . SER A 1 162 ? -13.965 -5.679 14.332 1.00 82.44 162 SER A O 1
ATOM 1255 N N . GLY A 1 163 ? -12.185 -4.924 13.185 1.00 78.56 163 GLY A N 1
ATOM 1256 C CA . GLY A 1 163 ? -12.865 -3.817 12.513 1.00 78.56 163 GLY A CA 1
ATOM 1257 C C . GLY A 1 163 ? -12.852 -2.509 13.312 1.00 78.56 163 GLY A C 1
ATOM 1258 O O . GLY A 1 163 ? -13.422 -1.518 12.855 1.00 78.56 163 GLY A O 1
ATOM 1259 N N . ALA A 1 164 ? -12.201 -2.478 14.480 1.00 82.69 164 ALA A N 1
ATOM 1260 C CA . ALA A 1 164 ? -11.990 -1.249 15.235 1.00 82.69 164 ALA A CA 1
ATOM 1261 C C . ALA A 1 164 ? -11.068 -0.274 14.483 1.00 82.69 164 ALA A C 1
ATOM 1263 O O . ALA A 1 164 ? -10.053 -0.667 13.909 1.00 82.69 164 ALA A O 1
ATOM 1264 N N . ILE A 1 165 ? -11.417 1.014 14.527 1.00 85.06 165 ILE A N 1
ATOM 1265 C CA . ILE A 1 165 ? -10.625 2.112 13.966 1.00 85.06 165 ILE A CA 1
ATOM 1266 C C . ILE A 1 165 ? -10.137 2.976 15.132 1.00 85.06 165 ILE A C 1
ATOM 1268 O O . ILE A 1 165 ? -10.928 3.603 15.850 1.00 85.06 165 ILE A O 1
ATOM 1272 N N . HIS A 1 166 ? -8.823 2.992 15.337 1.00 84.25 166 HIS A N 1
ATOM 1273 C CA . HIS A 1 166 ? -8.170 3.665 16.458 1.00 84.25 166 HIS A CA 1
ATOM 1274 C C . HIS A 1 166 ? -7.835 5.105 16.102 1.00 84.25 166 HIS A C 1
ATOM 1276 O O . HIS A 1 166 ? -7.209 5.370 15.080 1.00 84.25 166 HIS A O 1
ATOM 1282 N N . GLY A 1 167 ? -8.226 6.060 16.940 1.00 78.12 167 GLY A N 1
ATOM 1283 C CA . GLY A 1 167 ? -7.826 7.452 16.777 1.00 78.12 167 GLY A CA 1
ATOM 1284 C C . GLY A 1 167 ? -6.326 7.663 17.038 1.00 78.12 167 GLY A C 1
ATOM 1285 O O . GLY A 1 167 ? -5.673 6.839 17.669 1.00 78.12 167 GLY A O 1
ATOM 1286 N N . PRO A 1 168 ? -5.757 8.808 16.623 1.00 71.19 168 PRO A N 1
ATOM 1287 C CA . PRO A 1 168 ? -4.340 9.125 16.835 1.00 71.19 168 PRO A CA 1
ATOM 1288 C C . PRO A 1 168 ? -3.984 9.453 18.300 1.00 71.19 168 PRO A C 1
ATOM 1290 O O . PRO A 1 168 ? -2.835 9.773 18.595 1.00 71.19 168 PRO A O 1
ATOM 1293 N N . ARG A 1 169 ? -4.963 9.452 19.214 1.00 69.88 169 ARG A N 1
ATOM 1294 C CA . ARG A 1 169 ? -4.778 9.716 20.646 1.00 69.88 169 ARG A CA 1
ATOM 1295 C C . ARG A 1 169 ? -5.159 8.476 21.439 1.00 69.88 169 ARG A C 1
ATOM 1297 O O . ARG A 1 169 ? -6.166 7.839 21.138 1.00 69.88 169 ARG A O 1
ATOM 1304 N N . GLU A 1 170 ? -4.377 8.192 22.472 1.00 70.12 170 GLU A N 1
ATOM 1305 C CA . GLU A 1 170 ? -4.637 7.093 23.397 1.00 70.12 170 GLU A CA 1
ATOM 1306 C C . GLU A 1 170 ? -6.054 7.197 23.989 1.00 70.12 170 GLU A C 1
ATOM 1308 O O . GLU A 1 170 ? -6.522 8.286 24.331 1.00 70.12 170 GLU A O 1
ATOM 1313 N N . GLY A 1 171 ? -6.760 6.066 24.057 1.00 61.62 171 GLY A N 1
ATOM 1314 C CA . GLY A 1 171 ? -8.119 5.983 24.600 1.00 61.62 171 GLY A CA 1
ATOM 1315 C C . GLY A 1 171 ? -9.243 6.464 23.673 1.00 61.62 171 GLY A C 1
ATOM 1316 O O . GLY A 1 171 ? -10.407 6.390 24.064 1.00 61.62 171 GLY A O 1
ATOM 1317 N N . VAL A 1 172 ? -8.943 6.933 22.455 1.00 53.50 172 VAL A N 1
ATOM 1318 C CA . VAL A 1 172 ? -9.969 7.272 21.455 1.00 53.50 172 VAL A CA 1
ATOM 1319 C C . VAL A 1 172 ? -10.162 6.090 20.513 1.00 53.50 172 VAL A C 1
ATOM 1321 O O . VAL A 1 172 ? -9.502 5.983 19.482 1.00 53.50 172 VAL A O 1
ATOM 1324 N N . THR A 1 173 ? -11.089 5.205 20.859 1.00 58.78 173 THR A N 1
ATOM 1325 C CA . THR A 1 173 ? -11.532 4.117 19.980 1.00 58.78 173 THR A CA 1
ATOM 1326 C C . THR A 1 173 ? -12.912 4.461 19.457 1.00 58.78 173 THR A C 1
ATOM 1328 O O . THR A 1 173 ? -13.831 4.694 20.244 1.00 58.78 173 THR A O 1
ATOM 1331 N N . SER A 1 174 ? -13.072 4.495 18.135 1.00 54.81 174 SER A N 1
ATOM 1332 C CA . SER A 1 174 ? -14.409 4.574 17.567 1.00 54.81 174 SER A CA 1
ATOM 1333 C C . SER A 1 174 ? -14.935 3.154 17.362 1.00 54.81 174 SER A C 1
ATOM 1335 O O . SER A 1 174 ? -14.319 2.407 16.598 1.00 54.81 174 SER A O 1
ATOM 1337 N N . PRO A 1 175 ? -16.045 2.745 18.009 1.00 55.56 175 PRO A N 1
ATOM 1338 C CA . PRO A 1 175 ? -16.699 1.491 17.643 1.00 55.56 175 PRO A CA 1
ATOM 1339 C C . PRO A 1 175 ? -17.114 1.567 16.169 1.00 55.56 175 PRO A C 1
ATOM 1341 O O . PRO A 1 175 ? -17.351 2.665 15.674 1.00 55.56 175 PRO A O 1
ATOM 1344 N N . GLY A 1 176 ? -17.206 0.445 15.454 1.00 53.16 176 GLY A N 1
ATOM 1345 C CA . GLY A 1 176 ? -17.698 0.458 14.072 1.00 53.16 176 GLY A CA 1
ATOM 1346 C C . GLY A 1 176 ? -19.101 1.076 14.005 1.00 53.16 176 GLY A C 1
ATOM 1347 O O . GLY A 1 176 ? -20.062 0.473 14.483 1.00 53.16 176 GLY A O 1
ATOM 1348 N N . PHE A 1 177 ? -19.225 2.284 13.450 1.00 46.03 177 PHE A N 1
ATOM 1349 C CA . PHE A 1 177 ? -20.494 3.005 13.335 1.00 46.03 177 PHE A CA 1
ATOM 1350 C C . PHE A 1 177 ? -20.906 3.153 11.867 1.00 46.03 177 PHE A C 1
ATOM 1352 O O . PHE A 1 177 ? -20.077 3.404 10.993 1.00 46.03 177 PHE A O 1
ATOM 1359 N N . GLU A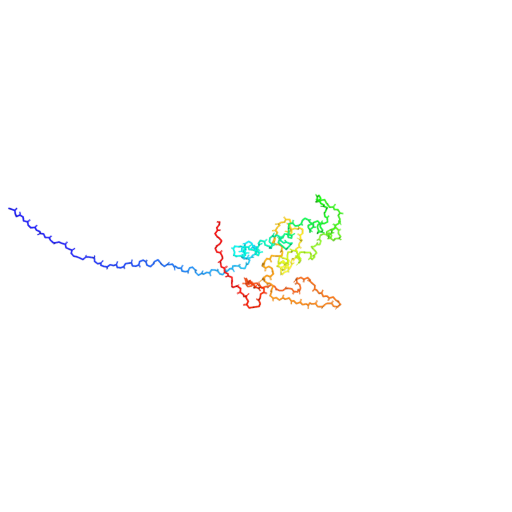 1 178 ? -22.198 2.990 11.601 1.00 43.56 178 GLU A N 1
ATOM 1360 C CA . GLU A 1 178 ? -22.799 3.185 10.287 1.00 43.56 178 GLU A CA 1
ATOM 1361 C C . GLU A 1 178 ? -22.854 4.684 9.966 1.00 43.56 178 GLU A C 1
ATOM 1363 O O . GLU A 1 178 ? -23.443 5.480 10.701 1.00 43.56 178 GLU A O 1
ATOM 1368 N N . ILE A 1 179 ? -22.249 5.077 8.846 1.00 47.09 179 ILE A N 1
ATOM 1369 C CA . ILE A 1 179 ? -22.465 6.393 8.250 1.00 47.09 179 ILE A CA 1
ATOM 1370 C C . ILE A 1 179 ? -23.475 6.197 7.123 1.00 47.09 179 ILE A C 1
ATOM 1372 O O . ILE A 1 179 ? -23.161 5.579 6.108 1.00 47.09 179 ILE A O 1
ATOM 1376 N N . LYS A 1 180 ? -24.684 6.752 7.270 1.00 42.00 180 LYS A N 1
ATOM 1377 C CA . LYS A 1 180 ? -25.589 6.921 6.126 1.00 42.00 180 LYS A CA 1
ATOM 1378 C C . LYS A 1 180 ? -25.004 7.990 5.212 1.00 42.00 180 LYS A C 1
ATOM 1380 O O . LYS A 1 180 ? -25.196 9.183 5.445 1.00 42.00 180 LYS A O 1
ATOM 1385 N N . VAL A 1 181 ? -24.265 7.561 4.196 1.00 43.19 181 VAL A N 1
ATOM 1386 C CA . VAL A 1 181 ? -23.817 8.448 3.123 1.00 43.19 181 VAL A CA 1
ATOM 1387 C C . VAL A 1 181 ? -25.059 8.800 2.308 1.00 43.19 181 VAL A C 1
ATOM 1389 O O . VAL A 1 181 ? -25.667 7.926 1.693 1.00 43.19 181 VAL A O 1
ATOM 1392 N N . ASN A 1 182 ? -25.499 10.055 2.376 1.00 35.59 182 ASN A N 1
ATOM 1393 C CA . ASN A 1 182 ? -26.566 10.527 1.501 1.00 35.59 182 ASN A CA 1
ATOM 1394 C C . ASN A 1 182 ? -25.974 10.593 0.076 1.00 35.59 182 ASN A C 1
ATOM 1396 O O . ASN A 1 182 ? -24.921 11.224 -0.062 1.00 35.59 182 ASN A O 1
ATOM 1400 N N . PRO A 1 183 ? -26.560 9.897 -0.917 1.00 45.34 183 PRO A N 1
ATOM 1401 C CA . PRO A 1 183 ? -26.006 9.797 -2.269 1.00 45.34 183 PRO A CA 1
ATOM 1402 C C . PRO A 1 183 ? -25.912 11.148 -2.985 1.00 45.34 183 PRO A C 1
ATOM 1404 O O . PRO A 1 183 ? -26.732 12.048 -2.684 1.00 45.34 183 PRO A O 1
#

Foldseek 3Di:
DDDDDDDDDDDDDDDDDPPPPPPPPPPDDFCDQPNPQDLVQVCLPVVVVSVVLCPDCQQCVLVDVVLLCQDCCADPVRHHPLRHDCSVVPPDQDLSCCQFVVVVQLVQVVVVHGDNSNCCSVVVVGRTNHQQNVQFFPFFAWDDDPPDTDPRCNVGTDGHRPNWGHDPDPPDIDGRDDDPRDD